Protein AF-A0A382HJQ4-F1 (afdb_monomer)

pLDDT: mean 70.06, std 18.35, range [37.25, 94.0]

Structure (mmCIF, N/CA/C/O backbone):
data_AF-A0A382HJQ4-F1
#
_entry.id   AF-A0A382HJQ4-F1
#
loop_
_atom_site.group_PDB
_atom_site.id
_atom_site.type_symbol
_atom_site.label_atom_id
_atom_site.label_alt_id
_atom_site.label_comp_id
_atom_site.label_asym_id
_atom_site.label_entity_id
_atom_site.label_seq_id
_atom_site.pdbx_PDB_ins_code
_atom_site.Cartn_x
_atom_site.Cartn_y
_atom_site.Cartn_z
_atom_site.occupancy
_atom_site.B_iso_or_equiv
_atom_site.auth_seq_id
_atom_site.auth_comp_id
_atom_site.auth_asym_id
_atom_site.auth_atom_id
_atom_site.pdbx_PDB_model_num
ATOM 1 N N . MET A 1 1 ? 38.467 -8.553 -42.639 1.00 44.31 1 MET A N 1
ATOM 2 C CA . MET A 1 1 ? 39.665 -9.060 -41.936 1.00 44.31 1 MET A CA 1
ATOM 3 C C . MET A 1 1 ? 40.782 -8.042 -42.071 1.00 44.31 1 MET A C 1
ATOM 5 O O . MET A 1 1 ? 41.371 -7.975 -43.139 1.00 44.31 1 MET A O 1
ATOM 9 N N . LYS A 1 2 ? 41.019 -7.217 -41.043 1.00 38.75 2 LYS A N 1
ATOM 10 C CA . LYS A 1 2 ? 42.198 -6.344 -40.942 1.00 38.75 2 LYS A CA 1
ATOM 11 C C . LYS A 1 2 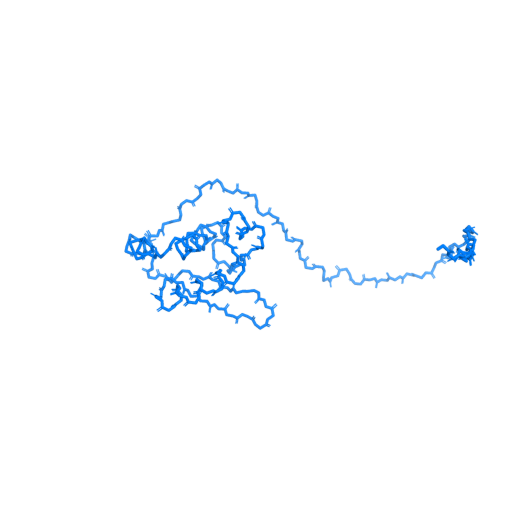? 42.579 -6.166 -39.466 1.00 38.75 2 LYS A C 1
ATOM 13 O O . LYS A 1 2 ? 41.814 -5.606 -38.695 1.00 38.75 2 LYS A O 1
ATOM 18 N N . GLU A 1 3 ? 43.731 -6.753 -39.159 1.00 38.91 3 GLU A N 1
ATOM 19 C CA . GLU A 1 3 ? 44.777 -6.387 -38.196 1.00 38.91 3 GLU A CA 1
ATOM 20 C C . GLU A 1 3 ? 44.444 -6.119 -36.720 1.00 38.91 3 GLU A C 1
ATOM 22 O O . GLU A 1 3 ? 43.924 -5.086 -36.308 1.00 38.91 3 GLU A O 1
ATOM 27 N N . ILE A 1 4 ? 44.909 -7.083 -35.925 1.00 44.44 4 ILE A N 1
ATOM 28 C CA . ILE A 1 4 ? 45.193 -7.044 -34.495 1.00 44.44 4 ILE A CA 1
ATOM 29 C C . ILE A 1 4 ? 46.410 -6.131 -34.277 1.00 44.44 4 ILE A C 1
ATOM 31 O O . ILE A 1 4 ? 47.459 -6.361 -34.880 1.00 44.44 4 ILE A O 1
ATOM 35 N N . LYS A 1 5 ? 46.300 -5.133 -33.391 1.00 40.25 5 LYS A N 1
ATOM 36 C CA . LYS A 1 5 ? 47.461 -4.443 -32.811 1.00 40.25 5 LYS A CA 1
ATOM 37 C C . LYS A 1 5 ? 47.611 -4.831 -31.346 1.00 40.25 5 LYS A C 1
ATOM 39 O O . LYS A 1 5 ? 46.753 -4.560 -30.513 1.00 40.25 5 LYS A O 1
ATOM 44 N N . THR A 1 6 ? 48.716 -5.517 -31.111 1.00 46.56 6 THR A N 1
ATOM 45 C CA . THR A 1 6 ? 49.242 -6.050 -29.861 1.00 46.56 6 THR A CA 1
ATOM 46 C C . THR A 1 6 ? 49.814 -4.947 -28.965 1.00 46.56 6 THR A C 1
ATOM 48 O O . THR A 1 6 ? 50.208 -3.888 -29.449 1.00 46.56 6 THR A O 1
ATOM 51 N N . TYR A 1 7 ? 49.990 -5.323 -27.694 1.00 39.53 7 TYR A N 1
ATOM 52 C CA . TYR A 1 7 ? 50.971 -4.825 -26.724 1.00 39.53 7 TYR A CA 1
ATOM 53 C C . TYR A 1 7 ? 50.598 -3.578 -25.922 1.00 39.53 7 TYR A C 1
ATOM 55 O O . TYR A 1 7 ? 50.614 -2.484 -26.463 1.00 39.53 7 TYR A O 1
ATOM 63 N N . ILE A 1 8 ? 50.391 -3.756 -24.608 1.00 43.03 8 ILE A N 1
ATOM 64 C CA . ILE A 1 8 ? 51.301 -3.223 -23.576 1.00 43.03 8 ILE A CA 1
ATOM 65 C C . ILE A 1 8 ? 51.331 -4.222 -22.406 1.00 43.03 8 ILE A C 1
ATOM 67 O O . ILE A 1 8 ? 50.393 -4.295 -21.612 1.00 43.03 8 ILE A O 1
ATOM 71 N N . ASP A 1 9 ? 52.433 -4.972 -22.324 1.00 42.44 9 ASP A N 1
ATOM 72 C CA . ASP A 1 9 ? 52.959 -5.567 -21.092 1.00 42.44 9 ASP A CA 1
ATOM 73 C C . ASP A 1 9 ? 53.015 -4.513 -19.982 1.00 42.44 9 ASP A C 1
ATOM 75 O O . ASP A 1 9 ? 53.640 -3.462 -20.146 1.00 42.44 9 ASP A O 1
ATOM 79 N N . ARG A 1 10 ? 52.420 -4.799 -18.824 1.00 44.28 10 ARG A N 1
ATOM 80 C CA . ARG A 1 10 ? 52.778 -4.102 -17.585 1.00 44.28 10 ARG A CA 1
ATOM 81 C C . ARG A 1 10 ? 53.418 -5.108 -16.633 1.00 44.28 10 ARG A C 1
ATOM 83 O O . ARG A 1 10 ? 52.778 -6.115 -16.330 1.00 44.28 10 ARG A O 1
ATOM 90 N N . PRO A 1 11 ? 54.647 -4.850 -16.159 1.00 44.31 11 PRO A N 1
ATOM 91 C CA . PRO A 1 11 ? 55.316 -5.735 -15.224 1.00 44.31 11 PRO A CA 1
ATOM 92 C C . PRO A 1 11 ? 54.599 -5.731 -13.868 1.00 44.31 11 PRO A C 1
ATOM 94 O O . PRO A 1 11 ? 54.238 -4.685 -13.326 1.00 44.31 11 PRO A O 1
ATOM 97 N N . VAL A 1 12 ? 54.398 -6.935 -13.342 1.00 48.66 12 VAL A N 1
ATOM 98 C CA . VAL A 1 12 ? 54.005 -7.238 -11.959 1.00 48.66 12 VAL A CA 1
ATOM 99 C C . VAL A 1 12 ? 55.295 -7.408 -11.136 1.00 48.66 12 VAL A C 1
ATOM 101 O O . VAL A 1 12 ? 56.296 -7.832 -11.710 1.00 48.66 12 VAL A O 1
ATOM 104 N N . VAL A 1 13 ? 55.211 -7.184 -9.807 1.00 41.84 13 VAL A N 1
ATOM 105 C CA . VAL A 1 13 ? 56.167 -7.581 -8.727 1.00 41.84 13 VAL A CA 1
ATOM 106 C C . VAL A 1 13 ? 57.228 -6.485 -8.429 1.00 41.84 13 VAL A C 1
ATOM 108 O O . VAL A 1 13 ? 57.845 -5.990 -9.356 1.00 41.84 13 VAL A O 1
ATOM 111 N N . THR A 1 14 ? 57.522 -5.978 -7.214 1.00 43.59 14 THR A N 1
ATOM 112 C CA . THR A 1 14 ? 57.150 -6.236 -5.798 1.00 43.59 14 THR A CA 1
ATOM 113 C C . THR A 1 14 ? 57.645 -5.090 -4.888 1.00 43.59 14 THR A C 1
ATOM 115 O O . THR A 1 14 ? 58.763 -4.629 -5.064 1.00 43.59 14 THR A O 1
ATOM 118 N N . GLY A 1 15 ? 56.850 -4.736 -3.867 1.00 37.62 15 GLY A N 1
ATOM 119 C CA . GLY A 1 15 ? 57.233 -4.571 -2.446 1.00 37.62 15 GLY A CA 1
ATOM 120 C C . GLY A 1 15 ? 58.312 -3.573 -1.979 1.00 37.62 15 GLY A C 1
ATOM 121 O O . GLY A 1 15 ? 59.496 -3.814 -2.151 1.00 37.62 15 GLY A O 1
ATOM 122 N N . HIS A 1 16 ? 57.886 -2.597 -1.164 1.00 37.25 16 HIS A N 1
ATOM 123 C CA . HIS A 1 16 ? 58.382 -2.379 0.210 1.00 37.25 16 HIS A CA 1
ATOM 124 C C . HIS A 1 16 ? 57.304 -1.621 1.019 1.00 37.25 16 HIS A C 1
ATOM 126 O O . HIS A 1 16 ? 56.898 -0.541 0.593 1.00 37.25 16 HIS A O 1
ATOM 132 N N . PRO A 1 17 ? 56.806 -2.138 2.160 1.00 48.53 17 PRO A N 1
ATOM 133 C CA . PRO A 1 17 ? 55.968 -1.359 3.064 1.00 48.53 17 PRO A CA 1
ATOM 134 C C . PRO A 1 17 ? 56.850 -0.582 4.049 1.00 48.53 17 PRO A C 1
ATOM 136 O O . PRO A 1 17 ? 57.581 -1.173 4.842 1.00 48.53 17 PRO A O 1
ATOM 139 N N . THR A 1 18 ? 56.774 0.747 4.009 1.00 53.59 18 THR A N 1
ATOM 140 C CA . THR A 1 18 ? 57.356 1.620 5.036 1.00 53.59 18 THR A CA 1
ATOM 141 C C . THR A 1 18 ? 56.491 1.553 6.303 1.00 53.59 18 THR A C 1
ATOM 143 O O . THR A 1 18 ? 55.282 1.783 6.211 1.00 53.59 18 THR A O 1
ATOM 146 N N . PRO A 1 19 ? 57.052 1.257 7.488 1.00 48.50 19 PRO A N 1
ATOM 147 C CA . PRO A 1 19 ? 56.310 1.296 8.737 1.00 48.50 19 PRO A CA 1
ATOM 148 C C . PRO A 1 19 ? 56.298 2.725 9.289 1.00 48.50 19 PRO A C 1
ATOM 150 O O . PRO A 1 19 ? 57.351 3.316 9.508 1.00 48.50 19 PRO A O 1
ATOM 153 N N . GLY A 1 20 ? 55.105 3.263 9.549 1.00 51.84 20 GLY A N 1
ATOM 154 C CA . GLY A 1 20 ? 54.947 4.475 10.357 1.00 51.84 20 GLY A CA 1
ATOM 155 C C . GLY A 1 20 ? 54.161 5.597 9.690 1.00 51.84 20 GLY A C 1
ATOM 156 O O . GLY A 1 20 ? 54.727 6.598 9.273 1.00 51.84 20 GLY A O 1
ATOM 157 N N . ALA A 1 21 ? 52.838 5.466 9.672 1.00 43.28 21 ALA A N 1
ATOM 158 C CA . ALA A 1 21 ? 51.930 6.608 9.687 1.00 43.28 21 ALA A CA 1
ATOM 159 C C . ALA A 1 21 ? 50.627 6.141 10.340 1.00 43.28 21 ALA A C 1
ATOM 161 O O . ALA A 1 21 ? 49.763 5.551 9.693 1.00 43.28 21 ALA A O 1
ATOM 162 N N . GLY A 1 22 ? 50.532 6.328 11.657 1.00 44.53 22 GLY A N 1
ATOM 163 C CA . GLY A 1 22 ? 49.307 6.091 12.408 1.00 44.53 22 GLY A CA 1
ATOM 164 C C . GLY A 1 22 ? 48.213 7.016 11.889 1.00 44.53 22 GLY A C 1
ATOM 165 O O . GLY A 1 22 ? 48.208 8.207 12.183 1.00 44.53 22 GLY A O 1
ATOM 166 N N . SER A 1 23 ? 47.301 6.469 11.090 1.00 44.06 23 SER A N 1
ATOM 167 C CA . SER A 1 23 ? 46.054 7.134 10.743 1.00 44.06 23 SER A CA 1
ATOM 168 C C . SER A 1 23 ? 45.033 6.740 11.805 1.00 44.06 23 SER A C 1
ATOM 170 O O . SER A 1 23 ? 44.439 5.665 11.748 1.00 44.06 23 SER A O 1
ATOM 172 N N . HIS A 1 24 ? 44.882 7.587 12.823 1.00 44.88 24 HIS A N 1
ATOM 173 C CA . HIS A 1 24 ? 43.713 7.547 13.692 1.00 44.88 24 HIS A CA 1
ATOM 174 C C . HIS A 1 24 ? 42.503 7.948 12.847 1.00 44.88 24 HIS A C 1
ATOM 176 O O . HIS A 1 24 ? 42.221 9.130 12.667 1.00 44.88 24 HIS A O 1
ATOM 182 N N . VAL A 1 25 ? 41.817 6.957 12.280 1.00 50.25 25 VAL A N 1
ATOM 183 C CA . VAL A 1 25 ? 40.479 7.159 11.728 1.00 50.25 25 VAL A CA 1
ATOM 184 C C . VAL A 1 25 ? 39.531 7.232 12.927 1.00 50.25 25 VAL A C 1
ATOM 186 O O . VAL A 1 25 ? 39.529 6.292 13.723 1.00 50.25 25 VAL A O 1
ATOM 189 N N . PRO A 1 26 ? 38.756 8.316 13.110 1.00 46.06 26 PRO A N 1
ATOM 190 C CA . PRO A 1 26 ? 37.717 8.352 14.129 1.00 46.06 26 PRO A CA 1
ATOM 191 C C . PRO A 1 26 ? 36.719 7.236 13.823 1.00 46.06 26 PRO A C 1
ATOM 193 O O . PRO A 1 26 ? 36.100 7.219 12.758 1.00 46.06 26 PRO A O 1
ATOM 196 N N . GLU A 1 27 ? 36.598 6.286 14.742 1.00 48.16 27 GLU A N 1
ATOM 197 C CA . GLU A 1 27 ? 35.786 5.074 14.612 1.00 48.16 27 GLU A CA 1
ATOM 198 C C . GLU A 1 27 ? 34.283 5.341 14.811 1.00 48.16 27 GLU A C 1
ATOM 200 O O . GLU A 1 27 ? 33.531 4.463 15.211 1.00 48.16 27 GLU A O 1
ATOM 205 N N 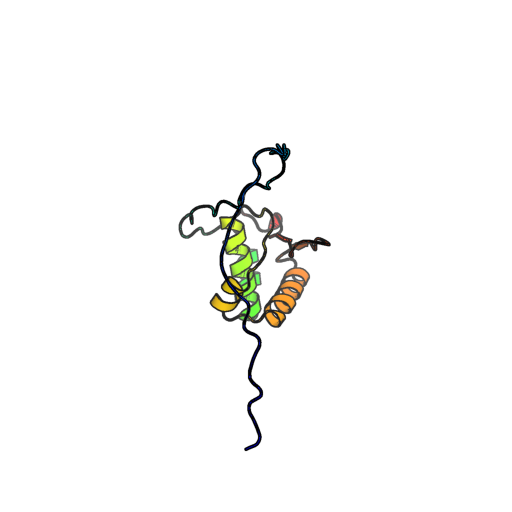. ASP A 1 28 ? 33.813 6.550 14.513 1.00 53.41 28 ASP A N 1
ATOM 206 C CA . ASP A 1 28 ? 32.457 6.981 14.826 1.00 53.41 28 ASP A CA 1
ATOM 207 C C . ASP A 1 28 ? 31.819 7.615 13.596 1.00 53.41 28 ASP A C 1
ATOM 209 O O . ASP A 1 28 ? 31.960 8.812 13.363 1.00 53.41 28 ASP A O 1
ATOM 213 N N . CYS A 1 29 ? 31.149 6.784 12.790 1.00 49.50 29 CYS A N 1
ATOM 214 C CA . CYS A 1 29 ? 29.921 7.091 12.026 1.00 49.50 29 CYS A CA 1
ATOM 215 C C . CYS A 1 29 ? 29.653 6.040 10.927 1.00 49.50 29 CYS A C 1
ATOM 217 O O . CYS A 1 29 ? 29.235 6.379 9.818 1.00 49.50 29 CYS A O 1
ATOM 219 N N . LEU A 1 30 ? 29.857 4.745 11.194 1.00 57.00 30 LEU A N 1
ATOM 220 C CA . LEU A 1 30 ? 29.245 3.732 10.332 1.00 57.00 30 LEU A CA 1
ATOM 221 C C . LEU A 1 30 ? 27.756 3.632 10.703 1.00 57.00 30 LEU A C 1
ATOM 223 O O . LEU A 1 30 ? 27.446 3.298 11.850 1.00 57.00 30 LEU A O 1
ATOM 227 N N . PRO A 1 31 ? 26.814 3.928 9.782 1.00 58.62 31 PRO A N 1
ATOM 228 C CA . PRO A 1 31 ? 25.404 3.689 10.049 1.00 58.62 31 PRO A CA 1
ATOM 229 C C . PRO A 1 31 ? 25.233 2.205 10.396 1.00 58.62 31 PRO A C 1
ATOM 231 O O . PRO A 1 31 ? 25.866 1.359 9.752 1.00 58.62 31 PRO A O 1
ATOM 234 N N . PRO A 1 32 ? 24.416 1.862 11.408 1.00 59.47 32 PRO A N 1
ATOM 235 C CA . PRO A 1 32 ? 24.278 0.480 11.830 1.00 59.47 32 PRO A CA 1
ATOM 236 C C . PRO A 1 32 ? 23.895 -0.368 10.613 1.00 59.47 32 PRO A C 1
ATOM 238 O O . PRO A 1 32 ? 22.994 0.028 9.862 1.00 59.47 32 PRO A O 1
ATOM 241 N N . PRO A 1 33 ? 24.559 -1.517 10.386 1.00 53.88 33 PRO A N 1
ATOM 242 C CA . PRO A 1 33 ? 24.214 -2.379 9.271 1.00 53.88 33 PRO A CA 1
ATOM 243 C C . PRO A 1 33 ? 22.726 -2.694 9.374 1.00 53.88 33 PRO A C 1
ATOM 245 O O . PRO A 1 33 ? 22.245 -3.060 10.452 1.00 53.88 33 PRO A O 1
ATOM 248 N N . PHE A 1 34 ? 21.990 -2.518 8.272 1.00 49.38 34 PHE A N 1
ATOM 249 C CA . PHE A 1 34 ? 20.585 -2.899 8.185 1.00 49.38 34 PHE A CA 1
ATOM 250 C C . PHE A 1 34 ? 20.481 -4.387 8.515 1.00 49.38 34 PHE A C 1
ATOM 252 O O . PHE A 1 34 ? 20.649 -5.234 7.643 1.00 49.38 34 PHE A O 1
ATOM 259 N N . ARG A 1 35 ? 20.244 -4.724 9.787 1.00 51.91 35 ARG A N 1
ATOM 260 C CA . ARG A 1 35 ? 20.058 -6.111 10.200 1.00 51.91 35 ARG A CA 1
ATOM 261 C C . ARG A 1 35 ? 18.744 -6.569 9.573 1.00 51.91 35 ARG A C 1
ATOM 263 O O . ARG A 1 35 ? 17.698 -6.014 9.932 1.00 51.91 35 ARG A O 1
ATOM 270 N N . PRO A 1 36 ? 18.751 -7.541 8.645 1.00 52.22 36 PRO A N 1
ATOM 271 C CA . PRO A 1 36 ? 17.510 -8.083 8.127 1.00 52.22 36 PRO A CA 1
ATOM 272 C C . PRO A 1 36 ? 16.764 -8.714 9.304 1.00 52.22 36 PRO A C 1
ATOM 274 O O . PRO A 1 36 ? 17.213 -9.692 9.902 1.00 52.22 36 PRO A O 1
ATOM 277 N N . ARG A 1 37 ? 15.637 -8.111 9.699 1.00 57.12 37 ARG A N 1
ATOM 278 C CA . ARG A 1 37 ? 14.760 -8.700 10.714 1.00 57.12 37 ARG A CA 1
ATOM 279 C C . ARG A 1 37 ? 14.269 -10.044 10.179 1.00 57.12 37 ARG A C 1
ATOM 281 O O . ARG A 1 37 ? 13.746 -10.098 9.066 1.00 57.12 37 ARG A O 1
ATOM 288 N N . LYS A 1 38 ? 14.456 -11.102 10.977 1.00 51.47 38 LYS A N 1
ATOM 289 C CA . LYS A 1 38 ? 13.988 -12.468 10.695 1.00 51.47 38 LYS A CA 1
ATOM 290 C C . LYS A 1 38 ? 12.514 -12.425 10.248 1.00 51.47 38 LYS A C 1
ATOM 292 O O . LYS A 1 38 ? 11.737 -11.765 10.946 1.00 51.47 38 LYS A O 1
ATOM 297 N N . PRO A 1 39 ? 12.127 -13.109 9.151 1.00 51.00 39 PRO A N 1
ATOM 298 C CA . PRO A 1 39 ? 10.732 -13.244 8.753 1.00 51.00 39 PRO A CA 1
ATOM 299 C C . PRO A 1 39 ? 9.913 -13.830 9.890 1.00 51.00 39 PRO A C 1
ATOM 301 O O . PRO A 1 39 ? 10.018 -15.009 10.208 1.00 51.00 39 PRO A O 1
ATOM 304 N N . ARG A 1 40 ? 9.129 -12.967 10.543 1.00 53.06 40 ARG A N 1
ATOM 305 C CA . ARG A 1 40 ? 7.988 -13.406 11.341 1.00 53.06 40 ARG A CA 1
ATOM 306 C C . ARG A 1 40 ? 6.983 -14.001 10.351 1.00 53.06 40 ARG A C 1
ATOM 308 O O . ARG A 1 40 ? 6.793 -13.425 9.281 1.00 53.06 40 ARG A O 1
ATOM 315 N N . ALA A 1 41 ? 6.455 -15.175 10.692 1.00 51.44 41 ALA A N 1
ATOM 316 C CA . ALA A 1 41 ? 5.512 -15.962 9.900 1.00 51.44 41 ALA A CA 1
ATOM 317 C C . ALA A 1 41 ? 4.315 -15.141 9.382 1.00 51.44 41 ALA A C 1
ATOM 319 O O . ALA A 1 41 ? 4.099 -14.019 9.841 1.00 51.44 41 ALA A O 1
ATOM 320 N N . ASP A 1 42 ? 3.567 -15.726 8.440 1.00 49.69 42 ASP A N 1
ATOM 321 C CA . ASP A 1 42 ? 2.394 -15.179 7.742 1.00 49.69 42 ASP A CA 1
ATOM 322 C C . ASP A 1 42 ? 1.509 -14.304 8.641 1.00 49.69 42 ASP A C 1
ATOM 324 O O . ASP A 1 42 ? 0.622 -14.769 9.352 1.00 49.69 42 ASP A O 1
ATOM 328 N N . PHE A 1 43 ? 1.792 -13.002 8.636 1.00 56.41 43 PHE A N 1
ATOM 329 C CA . PHE A 1 43 ? 1.106 -12.039 9.479 1.00 56.41 43 PHE A CA 1
ATOM 330 C C . PHE A 1 43 ? -0.035 -11.411 8.689 1.00 56.41 43 PHE A C 1
ATOM 332 O O . PHE A 1 43 ? 0.190 -10.678 7.721 1.00 56.41 43 PHE A O 1
ATOM 339 N N . VAL A 1 44 ? -1.259 -11.683 9.129 1.00 59.47 44 VAL A N 1
ATOM 340 C CA . VAL A 1 44 ? -2.450 -10.949 8.710 1.00 59.47 44 VAL A CA 1
ATOM 341 C C . VAL A 1 44 ? -2.641 -9.815 9.706 1.00 59.47 44 VAL A C 1
ATOM 343 O O . VAL A 1 44 ? -2.913 -10.031 10.883 1.00 59.47 44 VAL A O 1
ATOM 346 N N . MET A 1 45 ? -2.437 -8.590 9.240 1.00 67.62 45 MET A N 1
ATOM 347 C CA . MET A 1 45 ? -2.604 -7.397 10.058 1.00 67.62 45 MET A CA 1
ATOM 348 C C . MET A 1 45 ? -4.093 -7.060 10.190 1.00 67.62 45 MET A C 1
ATOM 350 O O . MET A 1 45 ? -4.802 -7.080 9.185 1.00 67.62 45 MET A O 1
ATOM 354 N N . GLY A 1 46 ? -4.555 -6.719 11.397 1.00 70.69 46 GLY A N 1
ATOM 355 C CA . GLY A 1 46 ? -5.940 -6.307 11.641 1.00 70.69 46 GLY A CA 1
ATOM 356 C C . GLY A 1 46 ? -6.294 -5.055 10.839 1.00 70.69 46 GLY A C 1
ATOM 357 O O . GLY A 1 46 ? -5.868 -3.953 11.178 1.00 70.69 46 GLY A O 1
ATOM 358 N N . ILE A 1 47 ? -7.051 -5.233 9.759 1.00 80.44 47 ILE A N 1
ATOM 359 C CA . ILE A 1 47 ? -7.571 -4.151 8.928 1.00 80.44 47 ILE A CA 1
ATOM 360 C C . ILE A 1 47 ? -9.091 -4.218 8.915 1.00 80.44 47 ILE A C 1
ATOM 362 O O . ILE A 1 47 ? -9.680 -5.295 8.968 1.00 80.44 47 ILE A O 1
ATOM 366 N N . SER A 1 48 ? -9.725 -3.054 8.894 1.00 82.06 48 SER A N 1
ATOM 367 C CA . SER A 1 48 ? -11.177 -2.945 8.895 1.00 82.06 48 SER A CA 1
ATOM 368 C C . SER A 1 48 ? -11.770 -3.568 7.627 1.00 82.06 48 SER A C 1
ATOM 370 O O . SER A 1 48 ? -11.243 -3.397 6.523 1.00 82.06 48 SER A O 1
ATOM 372 N N . MET A 1 49 ? -12.898 -4.260 7.782 1.00 85.00 49 MET A N 1
ATOM 373 C CA . MET A 1 49 ? -13.635 -4.850 6.660 1.00 85.00 49 MET A CA 1
ATOM 374 C C . MET A 1 49 ? -13.986 -3.844 5.553 1.00 85.00 49 MET A C 1
ATOM 376 O O . MET A 1 49 ? -13.758 -4.171 4.389 1.00 85.00 49 MET A O 1
ATOM 380 N N . PRO A 1 50 ? -14.418 -2.601 5.850 1.00 88.56 50 PRO A N 1
ATOM 381 C CA . PRO A 1 50 ? -14.759 -1.653 4.792 1.00 88.56 50 PRO A CA 1
ATOM 382 C C . PRO A 1 50 ? -13.557 -1.241 3.926 1.00 88.56 50 PRO A C 1
ATOM 384 O O . PRO A 1 50 ? -13.719 -0.952 2.741 1.00 88.56 50 PRO A O 1
ATOM 387 N N . TRP A 1 51 ? -12.330 -1.252 4.466 1.00 88.94 51 TRP A N 1
ATOM 388 C CA . TRP A 1 51 ? -11.133 -1.049 3.640 1.00 88.94 51 TRP A CA 1
ATOM 389 C C . TRP A 1 51 ? -10.949 -2.199 2.647 1.00 88.94 51 TRP A C 1
ATOM 391 O O . TRP A 1 51 ? -10.672 -1.966 1.470 1.00 88.94 51 TRP A O 1
ATOM 401 N N . LEU A 1 52 ? -11.126 -3.441 3.112 1.00 88.06 52 LEU A N 1
ATOM 402 C CA . LEU A 1 52 ? -10.980 -4.633 2.281 1.00 88.06 52 LEU A CA 1
ATOM 403 C C . LEU A 1 52 ? -12.041 -4.676 1.176 1.00 88.06 52 LEU A C 1
ATOM 405 O O . LEU A 1 52 ? -11.707 -4.977 0.032 1.00 88.06 52 LEU A O 1
ATOM 409 N N . GLU A 1 53 ? -13.283 -4.306 1.491 1.00 91.4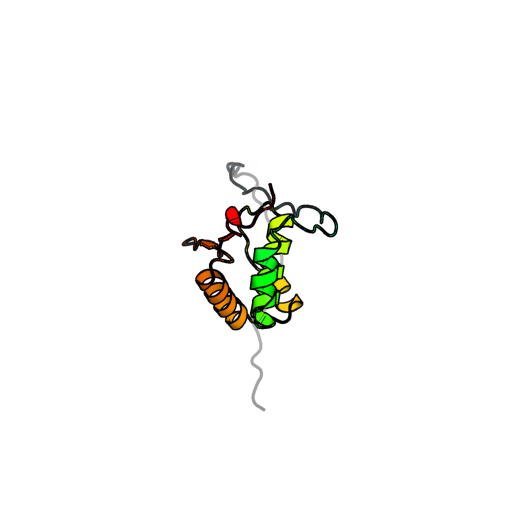4 53 GLU A N 1
ATOM 410 C CA . GLU A 1 53 ? -14.369 -4.165 0.516 1.00 91.44 53 GLU A CA 1
ATOM 411 C C . GLU A 1 53 ? -14.007 -3.154 -0.576 1.00 91.44 53 GLU A C 1
ATOM 413 O O . GLU A 1 53 ? -14.090 -3.465 -1.764 1.00 91.44 53 GLU A O 1
ATOM 418 N N . GLN A 1 54 ? -13.511 -1.969 -0.201 1.00 92.12 54 GLN A N 1
ATOM 419 C CA . GLN A 1 54 ? -13.084 -0.972 -1.185 1.00 92.12 54 GLN A CA 1
ATOM 420 C C . GLN A 1 54 ? -11.924 -1.468 -2.048 1.00 92.12 54 GLN A C 1
ATOM 422 O O . GLN A 1 54 ? -11.909 -1.232 -3.259 1.00 92.12 54 GLN A O 1
ATOM 427 N N . VAL A 1 55 ? -10.964 -2.175 -1.454 1.00 91.88 55 VAL A N 1
ATOM 428 C CA . VAL A 1 55 ? -9.825 -2.748 -2.176 1.00 91.88 55 VAL A CA 1
ATOM 429 C C . VAL A 1 55 ? -10.263 -3.862 -3.129 1.00 91.88 55 VAL A C 1
ATOM 431 O O . VAL A 1 55 ? -9.750 -3.931 -4.245 1.00 91.88 55 VAL A O 1
ATOM 434 N N . ALA A 1 56 ? -11.249 -4.678 -2.757 1.00 91.12 56 ALA A N 1
ATOM 435 C CA . ALA A 1 56 ? -11.781 -5.750 -3.598 1.00 91.12 56 ALA A CA 1
ATOM 436 C C . ALA A 1 56 ? -12.468 -5.238 -4.880 1.00 91.12 56 ALA A C 1
ATOM 438 O O . ALA A 1 56 ? -12.491 -5.945 -5.882 1.00 91.12 56 ALA A O 1
ATOM 439 N N . THR A 1 57 ? -12.966 -3.994 -4.890 1.00 94.00 57 THR A N 1
ATOM 440 C CA . THR A 1 57 ? -13.546 -3.363 -6.098 1.00 94.00 57 THR A CA 1
ATOM 441 C C . THR A 1 57 ? -12.509 -2.840 -7.098 1.00 94.00 57 THR A C 1
ATOM 443 O O . THR A 1 57 ? -12.859 -2.309 -8.156 1.00 94.00 57 THR A O 1
ATOM 446 N N . LEU A 1 58 ? -11.218 -2.907 -6.764 1.00 92.88 58 LEU A N 1
ATOM 447 C CA . LEU A 1 58 ? -10.157 -2.357 -7.599 1.00 92.88 58 LEU A CA 1
ATOM 448 C C . LEU A 1 58 ? -9.823 -3.267 -8.780 1.00 92.88 58 LEU A C 1
ATOM 450 O O . LEU A 1 58 ? -10.080 -4.467 -8.780 1.00 92.88 58 LEU A O 1
ATOM 454 N N . ASN A 1 59 ? -9.162 -2.691 -9.789 1.00 93.44 59 ASN A N 1
ATOM 455 C CA . ASN A 1 59 ? -8.568 -3.517 -10.833 1.00 93.44 59 ASN A CA 1
ATOM 456 C C . ASN A 1 59 ? -7.497 -4.459 -10.230 1.00 93.44 59 ASN A C 1
ATOM 458 O O . ASN A 1 59 ? -6.912 -4.149 -9.184 1.00 93.44 59 ASN A O 1
ATOM 462 N N . PRO A 1 60 ? -7.174 -5.581 -10.900 1.00 93.06 60 PRO A N 1
ATOM 463 C CA . PRO A 1 60 ? -6.291 -6.599 -10.330 1.00 93.06 60 PRO A CA 1
ATOM 464 C C . PRO A 1 60 ? -4.892 -6.093 -9.956 1.00 93.06 60 PRO A C 1
ATOM 466 O O . PRO A 1 60 ? -4.262 -6.621 -9.043 1.00 93.06 60 PRO A O 1
ATOM 469 N N . ILE A 1 61 ? -4.377 -5.079 -10.658 1.00 91.50 61 ILE A N 1
ATOM 470 C CA . ILE A 1 61 ? -3.047 -4.522 -10.384 1.00 91.50 61 ILE A CA 1
ATOM 471 C C . ILE A 1 61 ? -3.093 -3.665 -9.118 1.00 91.50 61 ILE A C 1
ATOM 473 O O . ILE A 1 61 ? -2.274 -3.854 -8.223 1.00 91.50 61 ILE A O 1
ATOM 477 N N . ASP A 1 62 ? -4.065 -2.761 -9.025 1.00 92.06 62 ASP A N 1
ATOM 478 C CA . ASP A 1 62 ? -4.260 -1.877 -7.879 1.00 92.06 62 ASP A CA 1
ATOM 479 C C . ASP A 1 62 ? -4.544 -2.697 -6.610 1.00 92.06 62 ASP A C 1
ATOM 481 O O . ASP A 1 62 ? -3.968 -2.406 -5.562 1.00 92.06 62 ASP A O 1
ATOM 485 N N . PHE A 1 63 ? -5.328 -3.778 -6.725 1.00 92.00 63 PHE A N 1
ATOM 486 C CA . PHE A 1 63 ? -5.545 -4.753 -5.652 1.00 92.00 63 PHE A CA 1
ATOM 487 C C . PHE A 1 63 ? -4.227 -5.374 -5.166 1.00 92.00 63 PHE A C 1
ATOM 489 O O . PHE A 1 63 ? -3.911 -5.316 -3.978 1.00 92.00 63 PHE A O 1
ATOM 496 N N . LYS A 1 64 ? -3.400 -5.910 -6.079 1.00 91.19 64 LYS A N 1
ATOM 497 C CA . LYS A 1 64 ? -2.091 -6.490 -5.720 1.00 91.19 64 LYS A CA 1
ATOM 498 C C . LYS A 1 64 ? -1.176 -5.473 -5.034 1.00 91.19 64 LYS A C 1
ATOM 500 O O . LYS A 1 64 ? -0.465 -5.826 -4.093 1.00 91.19 64 LYS A O 1
ATOM 505 N N . VAL A 1 65 ? -1.182 -4.216 -5.489 1.00 90.00 65 VAL A N 1
ATOM 506 C CA . VAL A 1 65 ? -0.410 -3.138 -4.852 1.00 90.00 65 VAL A CA 1
ATOM 507 C C . VAL A 1 65 ? -0.939 -2.850 -3.447 1.00 90.00 65 VAL A C 1
ATOM 509 O O . VAL A 1 65 ? -0.137 -2.787 -2.517 1.00 90.00 65 VAL A O 1
ATOM 512 N N . ALA A 1 66 ? -2.257 -2.735 -3.268 1.00 89.75 66 ALA A N 1
ATOM 513 C CA . ALA A 1 66 ? -2.876 -2.494 -1.965 1.00 89.75 66 ALA A CA 1
ATOM 514 C C . ALA A 1 66 ? -2.548 -3.607 -0.958 1.00 89.75 66 ALA A C 1
ATOM 516 O O . ALA A 1 66 ? -2.098 -3.321 0.151 1.00 89.75 66 ALA A O 1
ATOM 517 N N . VAL A 1 67 ? -2.671 -4.874 -1.370 1.00 87.62 67 VAL A N 1
ATOM 518 C CA . VAL A 1 67 ? -2.309 -6.039 -0.545 1.00 87.62 67 VAL A CA 1
ATOM 519 C C . VAL A 1 67 ? -0.825 -6.023 -0.182 1.00 87.62 67 VAL A C 1
ATOM 521 O O . VAL A 1 67 ? -0.466 -6.305 0.958 1.00 87.62 67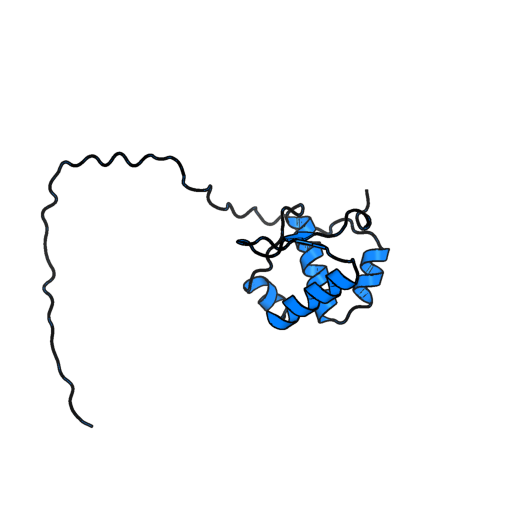 VAL A O 1
ATOM 524 N N . CYS A 1 68 ? 0.054 -5.648 -1.117 1.00 85.69 68 CYS A N 1
ATOM 525 C CA . CYS A 1 68 ? 1.486 -5.542 -0.841 1.00 85.69 68 CYS A CA 1
ATOM 526 C C . CYS A 1 68 ? 1.794 -4.480 0.225 1.00 85.69 68 CYS A C 1
ATOM 528 O O . CYS A 1 68 ? 2.619 -4.728 1.108 1.00 85.69 68 CYS A O 1
ATOM 530 N N . VAL A 1 69 ? 1.131 -3.321 0.152 1.00 84.38 69 VAL A N 1
ATOM 531 C CA . VAL A 1 69 ? 1.262 -2.247 1.148 1.00 84.38 69 VAL A CA 1
ATOM 532 C C . VAL A 1 69 ? 0.741 -2.707 2.509 1.00 84.38 69 VAL A C 1
ATOM 534 O O . VAL A 1 69 ? 1.429 -2.520 3.510 1.00 84.38 69 VAL A O 1
ATOM 537 N N . TRP A 1 70 ? -0.425 -3.356 2.546 1.00 84.56 70 TRP A N 1
ATOM 538 C CA . TRP A 1 70 ? -1.028 -3.892 3.769 1.00 84.56 70 TRP A CA 1
ATOM 539 C C . TRP A 1 70 ? -0.149 -4.943 4.454 1.00 84.56 70 TRP A C 1
ATOM 541 O O . TRP A 1 70 ? 0.212 -4.780 5.621 1.00 84.56 70 TRP A O 1
ATOM 551 N N . TRP A 1 71 ? 0.270 -5.974 3.717 1.00 80.50 71 TRP A N 1
ATOM 552 C CA . TRP A 1 71 ? 1.122 -7.044 4.237 1.00 80.50 71 TRP A CA 1
ATOM 553 C C . TRP A 1 71 ? 2.443 -6.505 4.799 1.00 80.50 71 TRP A C 1
ATOM 555 O O . TRP A 1 71 ? 2.856 -6.856 5.906 1.00 80.50 71 TRP A O 1
ATOM 565 N N . GLN A 1 72 ? 3.099 -5.592 4.075 1.00 74.88 72 GLN A N 1
ATOM 566 C CA . GLN A 1 72 ? 4.350 -5.014 4.560 1.00 74.88 72 GLN A CA 1
ATOM 567 C C . GLN A 1 72 ? 4.134 -4.105 5.774 1.00 74.88 72 GLN A C 1
ATOM 569 O O . GLN A 1 72 ? 4.968 -4.068 6.683 1.00 74.88 72 GLN A O 1
ATOM 574 N N . GLY A 1 73 ? 3.020 -3.384 5.783 1.00 72.56 73 GLY A N 1
ATOM 575 C CA . GLY A 1 73 ? 2.560 -2.610 6.916 1.00 72.56 73 GLY A CA 1
ATOM 576 C C . GLY A 1 73 ? 2.593 -3.376 8.227 1.00 72.56 73 GLY A C 1
ATOM 577 O O . GLY A 1 73 ? 3.170 -2.907 9.213 1.00 72.56 73 GLY A O 1
ATOM 578 N N . GLY A 1 74 ? 2.063 -4.600 8.182 1.00 70.12 74 GLY A N 1
ATOM 579 C CA . GLY A 1 74 ? 2.015 -5.508 9.325 1.00 70.12 74 GLY A CA 1
ATOM 580 C C . GLY A 1 74 ? 3.375 -6.057 9.696 1.00 70.12 74 GLY A C 1
ATOM 581 O O . GLY A 1 74 ? 3.721 -6.134 10.872 1.00 70.12 74 GLY A O 1
ATOM 582 N N . TYR A 1 75 ? 4.194 -6.350 8.689 1.00 67.88 75 TYR A N 1
ATOM 583 C CA . TYR A 1 75 ? 5.537 -6.872 8.898 1.00 67.88 75 TYR A CA 1
ATOM 584 C C . TYR A 1 75 ? 6.489 -5.855 9.562 1.00 67.88 75 TYR A C 1
ATOM 586 O O . TYR A 1 75 ? 7.306 -6.222 10.408 1.00 67.88 75 TYR A O 1
ATOM 594 N N . ASN A 1 76 ? 6.392 -4.569 9.201 1.00 63.75 76 ASN A N 1
ATOM 595 C CA . ASN A 1 76 ? 7.346 -3.532 9.621 1.00 63.75 76 ASN A CA 1
ATOM 596 C C . ASN A 1 76 ? 6.827 -2.540 10.674 1.00 63.75 76 ASN A C 1
ATOM 598 O O . ASN A 1 76 ? 7.580 -1.631 11.024 1.00 63.75 76 ASN A O 1
ATOM 602 N N . LYS A 1 77 ? 5.587 -2.672 11.172 1.00 62.56 77 LYS A N 1
ATOM 603 C CA . LYS A 1 77 ? 4.935 -1.631 11.998 1.00 62.56 77 LYS A CA 1
ATOM 604 C C . LYS A 1 77 ? 5.024 -0.237 11.339 1.00 62.56 77 LYS A C 1
ATOM 606 O O . LYS A 1 77 ? 5.376 0.738 11.991 1.00 62.56 77 LYS A O 1
ATOM 611 N N . PHE A 1 78 ? 4.793 -0.184 10.022 1.00 63.34 78 PHE A N 1
ATOM 612 C CA . PHE A 1 78 ? 4.724 1.033 9.192 1.00 63.34 78 PHE A CA 1
ATOM 613 C C . PHE A 1 78 ? 5.755 2.153 9.487 1.00 63.34 78 PHE A C 1
ATOM 615 O O . PHE A 1 78 ? 5.415 3.329 9.506 1.00 63.34 78 PHE A O 1
ATOM 622 N N . SER A 1 79 ? 7.054 1.849 9.593 1.00 58.31 79 SER A N 1
ATOM 623 C CA . SER A 1 79 ? 8.108 2.890 9.653 1.00 58.31 79 SER A CA 1
ATOM 624 C C . SER A 1 79 ? 8.452 3.512 8.282 1.00 58.31 79 SER A C 1
ATOM 626 O O . SER A 1 79 ? 9.581 3.944 8.046 1.00 58.31 79 SER A O 1
ATOM 628 N N . GLY A 1 80 ? 7.501 3.497 7.346 1.00 63.41 80 GLY A N 1
ATOM 629 C CA . GLY A 1 80 ? 7.707 3.803 5.934 1.00 63.41 80 GLY A CA 1
ATOM 630 C C . GLY A 1 80 ? 8.138 2.602 5.092 1.00 63.41 80 GLY A C 1
ATOM 631 O O . GLY A 1 80 ? 8.923 1.752 5.515 1.00 63.41 80 GLY A O 1
ATOM 632 N N . PHE A 1 81 ? 7.573 2.507 3.885 1.00 71.50 81 PHE A N 1
ATOM 633 C CA . PHE A 1 81 ? 7.709 1.331 3.028 1.00 71.50 81 PHE A CA 1
ATOM 634 C C . PHE A 1 81 ? 8.195 1.646 1.618 1.00 71.50 81 PHE A C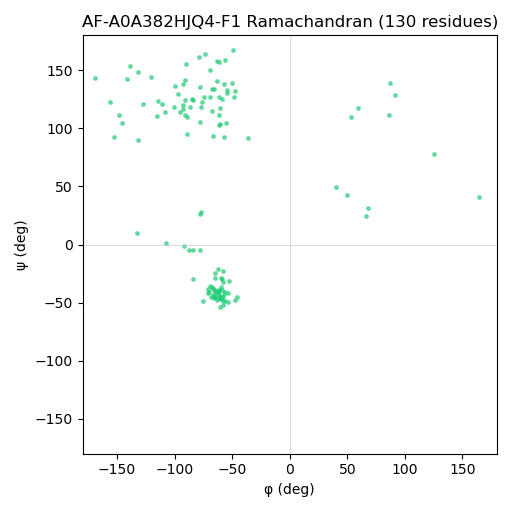 1
ATOM 636 O O . PHE A 1 81 ? 7.494 2.249 0.818 1.00 71.50 81 PHE A O 1
ATOM 643 N N . ILE A 1 82 ? 9.331 1.046 1.272 1.00 72.50 82 ILE A N 1
ATOM 644 C CA . ILE A 1 82 ? 9.866 1.022 -0.084 1.00 72.50 82 ILE A CA 1
ATOM 645 C C . ILE A 1 82 ? 9.552 -0.326 -0.734 1.00 72.50 82 ILE A C 1
ATOM 647 O O . ILE A 1 82 ? 10.052 -1.371 -0.299 1.00 72.50 82 ILE A O 1
ATOM 651 N N . CYS A 1 83 ? 8.781 -0.315 -1.820 1.00 74.94 83 CYS A N 1
ATOM 652 C CA . CYS A 1 83 ? 8.608 -1.512 -2.633 1.00 74.94 83 CYS A CA 1
ATOM 653 C C . CYS A 1 83 ? 9.835 -1.716 -3.531 1.00 74.94 83 CYS A C 1
ATOM 655 O O . CYS A 1 83 ? 10.033 -0.997 -4.514 1.00 74.94 83 CYS A O 1
ATOM 657 N N . SER A 1 84 ? 10.674 -2.691 -3.169 1.00 78.19 84 SER A N 1
ATOM 658 C CA . SER A 1 84 ? 11.855 -3.065 -3.946 1.00 78.19 84 SER A CA 1
ATOM 659 C C . SER A 1 84 ? 11.470 -3.601 -5.327 1.00 78.19 84 SER A C 1
ATOM 661 O O . SER A 1 84 ? 10.363 -4.091 -5.560 1.00 78.19 84 SER A O 1
ATOM 663 N N . GLU A 1 85 ? 12.406 -3.540 -6.272 1.00 82.06 85 GLU A N 1
ATOM 664 C CA . GLU A 1 85 ? 12.240 -4.161 -7.588 1.00 82.06 85 GLU A CA 1
ATOM 665 C C . GLU A 1 85 ? 11.960 -5.663 -7.506 1.00 82.06 85 GLU A C 1
ATOM 667 O O . GLU A 1 85 ? 11.020 -6.136 -8.140 1.00 82.06 85 GLU A O 1
ATOM 672 N N . SER A 1 86 ? 12.668 -6.384 -6.636 1.00 83.81 86 SER A N 1
ATOM 673 C CA . SER A 1 86 ? 12.446 -7.814 -6.401 1.00 83.81 86 SER A CA 1
ATOM 674 C C . SER A 1 86 ? 11.005 -8.144 -5.989 1.00 83.81 86 SER A C 1
ATOM 676 O O . SER A 1 86 ? 10.422 -9.102 -6.493 1.00 83.81 86 SER A O 1
ATOM 678 N N . ARG A 1 87 ? 10.379 -7.328 -5.128 1.00 81.31 87 ARG A N 1
ATOM 679 C CA . ARG A 1 87 ? 8.975 -7.523 -4.719 1.00 81.31 87 ARG A CA 1
ATOM 680 C C . ARG A 1 87 ? 7.997 -7.213 -5.843 1.00 81.31 87 ARG A C 1
ATOM 682 O O . ARG A 1 87 ? 7.040 -7.958 -6.031 1.00 81.31 87 ARG A O 1
ATOM 689 N N . ARG A 1 88 ? 8.240 -6.140 -6.598 1.00 86.00 88 ARG A N 1
ATOM 690 C CA . ARG A 1 88 ? 7.416 -5.784 -7.763 1.00 86.00 88 ARG A CA 1
ATOM 691 C C . ARG A 1 88 ? 7.449 -6.883 -8.822 1.00 86.00 88 ARG A C 1
ATOM 693 O O . ARG A 1 88 ? 6.392 -7.278 -9.306 1.00 86.00 88 ARG A O 1
ATOM 700 N N . SER A 1 89 ? 8.637 -7.424 -9.093 1.00 87.25 89 SER A N 1
ATOM 701 C CA . SER A 1 89 ? 8.830 -8.558 -10.000 1.00 87.25 89 SER A CA 1
ATOM 702 C C . SER A 1 89 ? 8.066 -9.798 -9.522 1.00 87.25 89 SER A C 1
ATOM 704 O O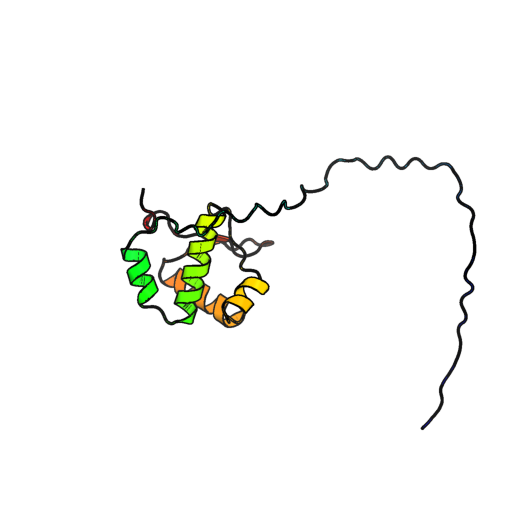 . SER A 1 89 ? 7.286 -10.363 -10.283 1.00 87.25 89 SER A O 1
ATOM 706 N N . ARG A 1 90 ? 8.151 -10.138 -8.225 1.00 87.31 90 ARG A N 1
ATOM 707 C CA . ARG A 1 90 ? 7.395 -11.259 -7.630 1.00 87.31 90 ARG A CA 1
ATOM 708 C C . ARG A 1 90 ? 5.875 -11.127 -7.786 1.00 87.31 90 ARG A C 1
ATOM 710 O O . ARG A 1 90 ? 5.183 -12.130 -7.894 1.00 87.31 90 ARG A O 1
ATOM 717 N N . LEU A 1 91 ? 5.348 -9.904 -7.786 1.00 83.56 91 LEU A N 1
ATOM 718 C CA . LEU A 1 91 ? 3.915 -9.636 -7.969 1.00 83.56 91 LEU A CA 1
ATOM 719 C C . LEU A 1 91 ? 3.503 -9.502 -9.449 1.00 83.56 91 LEU A C 1
ATOM 721 O O . LEU A 1 91 ? 2.311 -9.356 -9.742 1.00 83.56 91 LEU A O 1
ATOM 725 N N . GLY A 1 92 ? 4.469 -9.538 -10.374 1.00 89.38 92 GLY A N 1
ATOM 726 C CA . GLY A 1 92 ? 4.255 -9.315 -11.804 1.00 89.38 92 GLY A CA 1
ATOM 727 C C . GLY A 1 92 ? 3.865 -7.872 -12.136 1.00 89.38 92 GLY A C 1
ATOM 728 O O . GLY A 1 92 ? 3.077 -7.642 -13.050 1.00 89.38 92 GLY A O 1
ATOM 729 N N . ILE A 1 93 ? 4.350 -6.891 -11.367 1.00 89.31 93 ILE A N 1
ATOM 730 C CA . ILE A 1 93 ? 3.969 -5.479 -11.507 1.00 89.31 93 ILE A CA 1
ATOM 731 C C . ILE A 1 93 ? 5.156 -4.674 -12.034 1.00 89.31 93 ILE A C 1
ATOM 733 O O . ILE A 1 93 ? 6.194 -4.570 -11.385 1.00 89.31 93 ILE A O 1
ATOM 737 N N . ASN A 1 94 ? 4.990 -4.025 -13.185 1.00 89.94 94 ASN A N 1
ATOM 738 C CA . ASN A 1 94 ? 5.989 -3.090 -13.706 1.00 89.94 94 ASN A CA 1
ATOM 739 C C . ASN A 1 94 ? 6.050 -1.809 -12.841 1.00 89.94 94 ASN A C 1
ATOM 741 O O . ASN A 1 94 ? 5.039 -1.355 -12.301 1.00 89.94 94 ASN A O 1
ATOM 745 N N . ARG A 1 95 ? 7.225 -1.171 -12.760 1.00 86.94 95 ARG A N 1
ATOM 746 C CA . ARG A 1 95 ? 7.474 0.121 -12.097 1.00 86.94 95 ARG A CA 1
ATOM 747 C C . ARG A 1 95 ? 6.428 1.187 -12.434 1.00 86.94 95 ARG A C 1
ATOM 749 O O . ARG A 1 95 ? 5.967 1.880 -11.529 1.00 86.94 95 ARG A O 1
ATOM 756 N N . TRP A 1 96 ? 6.061 1.325 -13.707 1.00 89.44 96 TRP A N 1
ATOM 757 C CA . TRP A 1 96 ? 5.091 2.331 -14.153 1.00 89.44 96 TRP A CA 1
ATOM 758 C C . TRP A 1 96 ? 3.681 2.042 -13.646 1.00 89.44 96 TRP A C 1
ATOM 760 O O . TRP A 1 96 ? 3.016 2.940 -13.129 1.00 89.44 96 TRP A O 1
ATOM 770 N N . SER A 1 97 ? 3.248 0.784 -13.754 1.00 90.12 97 SER A N 1
ATOM 771 C CA . SER A 1 97 ? 1.951 0.329 -13.253 1.00 90.12 97 SER A CA 1
ATOM 772 C C . SER A 1 97 ? 1.870 0.519 -11.746 1.00 90.12 97 SER A C 1
ATOM 774 O O . SER A 1 97 ? 0.926 1.134 -11.276 1.00 90.12 97 SER A O 1
ATOM 776 N N . TYR A 1 98 ? 2.918 0.134 -11.014 1.00 89.50 98 TYR A N 1
ATOM 777 C CA . TYR A 1 98 ? 3.026 0.357 -9.573 1.00 89.50 98 TYR A CA 1
ATOM 778 C C . TYR A 1 98 ? 2.825 1.833 -9.201 1.00 89.50 98 TYR A C 1
ATOM 780 O O . TYR A 1 98 ? 2.004 2.160 -8.351 1.00 89.50 98 TYR A O 1
ATOM 788 N N . HIS A 1 99 ? 3.525 2.743 -9.879 1.00 87.50 99 HIS A N 1
ATOM 789 C CA . HIS A 1 99 ? 3.416 4.176 -9.608 1.00 87.50 99 HIS A CA 1
ATOM 790 C C . HIS A 1 99 ? 2.022 4.743 -9.935 1.00 87.50 99 HIS A C 1
ATOM 792 O O . HIS A 1 99 ? 1.510 5.593 -9.207 1.00 87.50 99 HIS A O 1
ATOM 798 N N . ARG A 1 100 ? 1.383 4.279 -11.018 1.00 91.31 100 ARG A N 1
ATOM 799 C CA . ARG A 1 100 ? -0.001 4.662 -11.352 1.00 91.31 100 ARG A CA 1
ATOM 800 C C . ARG A 1 100 ? -0.996 4.124 -10.324 1.00 91.31 100 ARG A C 1
ATOM 802 O O . ARG A 1 100 ? -1.867 4.875 -9.896 1.00 91.31 100 ARG A O 1
ATOM 809 N N . SER A 1 101 ? -0.841 2.870 -9.909 1.00 91.69 101 SER A N 1
ATOM 810 C CA . SER A 1 101 ? -1.663 2.236 -8.878 1.00 91.69 101 SER A CA 1
ATOM 811 C C . SER A 1 101 ? -1.569 2.978 -7.554 1.00 91.69 101 SER A C 1
ATOM 813 O O . SER A 1 101 ? -2.594 3.290 -6.964 1.00 91.69 101 SER A O 1
ATOM 815 N N . LEU A 1 102 ? -0.362 3.359 -7.130 1.00 89.25 102 LEU A N 1
ATOM 816 C CA . LEU A 1 102 ? -0.171 4.149 -5.916 1.00 89.25 102 LEU A CA 1
ATOM 817 C C . LEU A 1 102 ? -0.95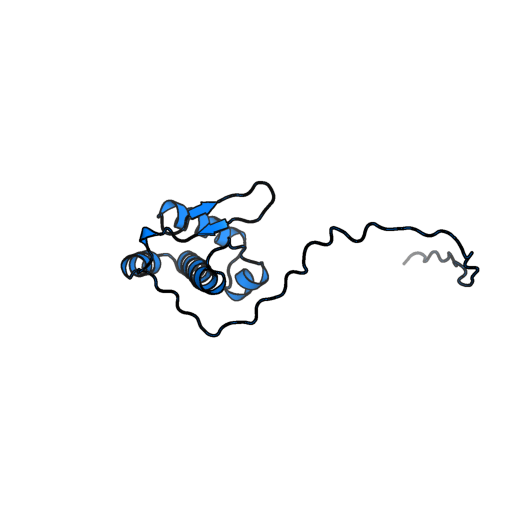8 5.464 -5.944 1.00 89.25 102 LEU A C 1
ATOM 819 O O . LEU A 1 102 ? -1.716 5.730 -5.019 1.00 89.25 102 LEU A O 1
ATOM 823 N N . LYS A 1 103 ? -0.863 6.239 -7.030 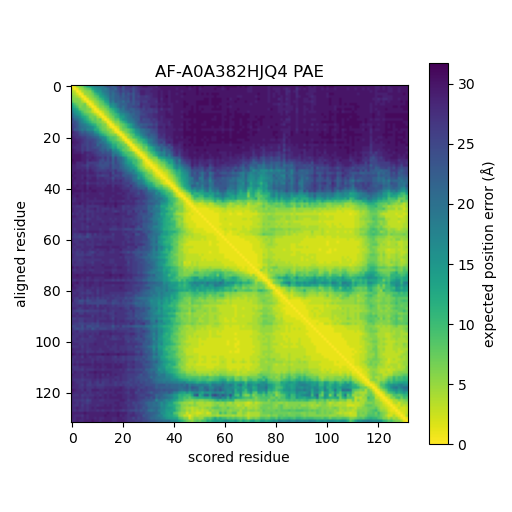1.00 90.38 103 LYS A N 1
ATOM 824 C CA . LYS A 1 103 ? -1.643 7.481 -7.177 1.00 90.38 103 LYS A CA 1
ATOM 825 C C . LYS A 1 103 ? -3.155 7.243 -7.121 1.00 90.38 103 LYS A C 1
ATOM 827 O O . LYS A 1 103 ? -3.886 8.069 -6.589 1.00 90.38 103 LYS A O 1
ATOM 832 N N . ARG A 1 104 ? -3.640 6.128 -7.677 1.00 91.81 104 ARG A N 1
ATOM 833 C CA . ARG 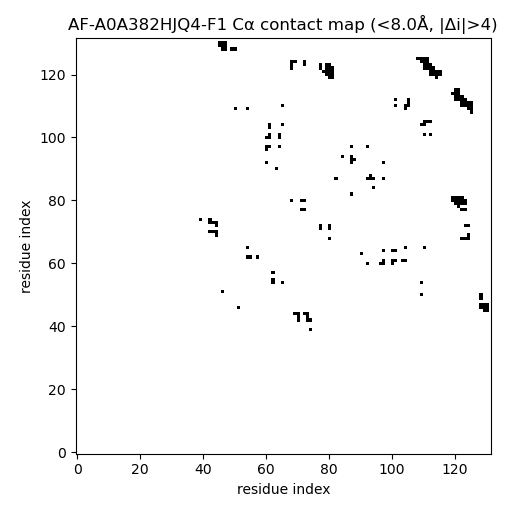A 1 104 ? -5.069 5.770 -7.642 1.00 91.81 104 ARG A CA 1
ATOM 834 C C . ARG A 1 104 ? -5.528 5.370 -6.244 1.00 91.81 104 ARG A C 1
ATOM 836 O O . ARG A 1 104 ? -6.617 5.756 -5.836 1.00 91.81 104 ARG A O 1
ATOM 843 N N . LEU A 1 105 ? -4.707 4.612 -5.519 1.00 91.06 105 LEU A N 1
ATOM 844 C CA . LEU A 1 105 ? -4.974 4.232 -4.131 1.00 91.06 105 LEU A CA 1
ATOM 845 C C . LEU A 1 105 ? -4.991 5.457 -3.210 1.00 91.06 105 LEU A C 1
ATOM 847 O O . LEU A 1 105 ? -5.859 5.559 -2.345 1.00 91.06 105 LEU A O 1
ATOM 851 N N . GLU A 1 106 ? -4.075 6.397 -3.443 1.00 91.31 106 GLU A N 1
ATOM 852 C CA . GLU A 1 106 ? -4.025 7.690 -2.758 1.00 91.31 106 GLU A CA 1
ATOM 853 C C . GLU A 1 106 ? -5.269 8.532 -3.045 1.00 91.31 106 GLU A C 1
ATOM 855 O O . GLU A 1 106 ? -5.926 8.990 -2.114 1.00 91.31 106 GLU A O 1
ATOM 860 N N . ALA A 1 107 ? -5.670 8.652 -4.315 1.00 89.88 107 ALA A N 1
ATOM 861 C CA . ALA A 1 107 ? -6.880 9.380 -4.702 1.00 89.88 107 ALA A CA 1
ATOM 862 C C . ALA A 1 107 ? -8.162 8.804 -4.071 1.00 89.88 107 ALA A C 1
ATOM 864 O O . ALA A 1 107 ? -9.110 9.543 -3.820 1.00 89.88 107 ALA A O 1
ATOM 865 N N . LYS A 1 108 ? -8.193 7.495 -3.789 1.00 90.56 108 LYS A N 1
ATOM 866 C CA . LYS A 1 108 ? -9.296 6.828 -3.076 1.00 90.56 108 LYS A CA 1
ATOM 867 C C . LYS A 1 108 ? -9.192 6.927 -1.547 1.00 90.56 108 LYS A C 1
ATOM 869 O O . LYS A 1 108 ? -10.087 6.467 -0.848 1.00 90.56 108 LYS A O 1
ATOM 874 N N . GLY A 1 109 ? -8.111 7.488 -1.003 1.00 89.31 109 GLY A N 1
ATOM 875 C CA . GLY A 1 109 ? -7.884 7.577 0.442 1.00 89.31 109 GLY A CA 1
ATOM 876 C C . GLY A 1 109 ? -7.675 6.218 1.127 1.00 89.31 109 GLY A C 1
ATOM 877 O O . GLY A 1 109 ? -7.951 6.074 2.325 1.00 89.31 109 GLY A O 1
ATOM 878 N N . LEU A 1 110 ? -7.226 5.210 0.373 1.00 89.06 110 LEU A N 1
ATOM 879 C CA . LEU A 1 110 ? -6.918 3.871 0.890 1.00 89.06 110 LEU A CA 1
ATOM 880 C C . LEU A 1 110 ? -5.507 3.794 1.475 1.00 89.06 110 LEU A C 1
ATOM 882 O O . LEU A 1 110 ? -5.259 2.999 2.380 1.00 89.06 110 LEU A O 1
ATOM 886 N N . VAL A 1 111 ? -4.597 4.613 0.945 1.00 88.50 111 VAL A N 1
ATOM 887 C CA . VAL A 1 111 ? -3.184 4.696 1.321 1.00 88.50 111 VAL A CA 1
ATOM 888 C C . VAL A 1 111 ? -2.773 6.166 1.293 1.00 88.50 111 VAL A C 1
ATOM 890 O O . VAL A 1 111 ? -3.192 6.899 0.403 1.00 88.50 111 VAL A O 1
ATOM 893 N N . THR A 1 112 ? -1.934 6.586 2.229 1.00 85.69 112 THR A N 1
ATOM 894 C CA . THR A 1 112 ? -1.284 7.899 2.227 1.00 85.69 112 THR A CA 1
ATOM 895 C C . THR A 1 112 ? 0.139 7.749 1.706 1.00 85.69 112 THR A C 1
ATOM 897 O O . THR A 1 112 ? 0.841 6.797 2.064 1.00 85.69 112 THR A O 1
ATOM 900 N N . ILE A 1 113 ? 0.565 8.673 0.841 1.00 85.50 113 ILE A N 1
ATOM 901 C CA . ILE A 1 113 ? 1.906 8.673 0.260 1.00 85.50 113 ILE A CA 1
ATOM 902 C C . ILE A 1 113 ? 2.666 9.905 0.732 1.00 85.50 113 ILE A C 1
ATOM 904 O O . ILE A 1 113 ? 2.430 11.023 0.288 1.00 85.50 113 ILE A O 1
ATOM 908 N N . GLU A 1 114 ? 3.669 9.688 1.567 1.00 80.88 114 GLU A N 1
ATOM 909 C CA . GLU A 1 114 ? 4.640 10.715 1.910 1.00 80.88 114 GLU A CA 1
ATOM 910 C C . GLU A 1 114 ? 5.844 10.626 0.971 1.00 80.88 114 GLU A C 1
ATOM 912 O O . GLU A 1 114 ? 6.548 9.612 0.888 1.00 80.88 114 GLU A O 1
ATOM 917 N N . ARG A 1 115 ? 6.102 11.711 0.238 1.00 74.94 115 ARG A N 1
ATOM 918 C CA . ARG A 1 115 ? 7.289 11.830 -0.613 1.00 74.94 115 ARG A CA 1
ATOM 919 C C . ARG A 1 115 ? 8.401 12.495 0.179 1.00 74.94 115 ARG A C 1
ATOM 921 O O . ARG A 1 115 ? 8.287 13.660 0.543 1.00 74.94 115 ARG A O 1
ATOM 928 N N . LYS A 1 116 ? 9.494 11.769 0.410 1.00 71.06 116 LYS A N 1
ATOM 929 C CA . LYS A 1 116 ? 10.708 12.342 0.994 1.00 71.06 116 LYS A CA 1
ATOM 930 C C . LYS A 1 116 ? 11.654 12.802 -0.126 1.00 71.06 116 LYS A C 1
ATOM 932 O O . LYS A 1 116 ? 11.822 12.067 -1.097 1.00 71.06 116 LYS A O 1
ATOM 937 N N . PRO A 1 117 ? 12.294 13.980 -0.007 1.00 52.59 117 PRO A N 1
ATOM 938 C CA . PRO A 1 117 ? 13.126 14.564 -1.068 1.00 52.59 117 PRO A CA 1
ATOM 939 C C . PRO A 1 117 ? 14.358 13.718 -1.442 1.00 52.59 117 PRO A C 1
ATOM 941 O O . PRO A 1 117 ? 14.856 13.829 -2.557 1.00 52.59 117 PRO A O 1
ATOM 944 N N . HIS A 1 118 ? 14.805 12.819 -0.556 1.00 56.94 118 HIS A N 1
ATOM 945 C CA . HIS A 1 118 ? 15.985 11.964 -0.766 1.00 56.94 118 HIS A CA 1
ATOM 946 C C . HIS A 1 118 ? 15.751 10.486 -0.431 1.00 56.94 118 HIS A C 1
ATOM 948 O O . HIS A 1 118 ? 16.691 9.696 -0.383 1.00 56.94 118 HIS A O 1
ATOM 954 N N . ALA A 1 119 ? 14.499 10.092 -0.186 1.00 53.12 119 ALA A N 1
ATOM 955 C CA . ALA A 1 119 ? 14.160 8.723 0.167 1.00 53.12 119 ALA A CA 1
ATOM 956 C C . ALA A 1 119 ? 12.884 8.276 -0.538 1.00 53.12 119 ALA A C 1
ATOM 958 O O . ALA A 1 119 ? 12.017 9.060 -0.916 1.00 53.12 119 ALA A O 1
ATOM 959 N N . CYS A 1 120 ? 12.802 6.967 -0.729 1.00 52.69 120 CYS A N 1
ATOM 960 C CA . CYS A 1 120 ? 11.659 6.315 -1.332 1.00 52.69 120 CYS A CA 1
ATOM 961 C C . CYS A 1 120 ? 10.349 6.615 -0.591 1.00 52.69 120 CYS A C 1
ATOM 963 O O . CYS A 1 120 ? 10.327 6.994 0.578 1.00 52.69 120 CYS A O 1
ATOM 965 N N . TRP A 1 121 ? 9.259 6.419 -1.324 1.00 62.94 121 TRP A N 1
ATOM 966 C CA . TRP A 1 121 ? 7.908 6.800 -0.947 1.00 62.94 121 TRP A CA 1
ATOM 967 C C . TRP A 1 121 ? 7.533 6.112 0.357 1.00 62.94 121 TRP A C 1
ATOM 969 O O . TRP A 1 121 ? 7.638 4.897 0.450 1.00 62.94 121 TRP A O 1
ATOM 979 N N . VAL A 1 122 ? 7.124 6.873 1.363 1.00 60.69 122 VAL A N 1
ATOM 980 C CA . VAL A 1 122 ? 6.629 6.319 2.617 1.00 60.69 122 VAL A CA 1
ATOM 981 C C . VAL A 1 122 ? 5.131 6.111 2.447 1.00 60.69 122 VAL A C 1
ATOM 983 O O . VAL A 1 122 ? 4.367 7.057 2.309 1.00 60.69 122 VAL A O 1
ATOM 986 N N . LEU A 1 123 ? 4.733 4.845 2.366 1.00 69.62 123 LEU A N 1
ATOM 987 C CA . LEU A 1 123 ? 3.342 4.431 2.224 1.00 69.62 123 LEU A CA 1
ATOM 988 C C . LEU A 1 123 ? 2.796 4.066 3.601 1.00 69.62 123 LEU A C 1
ATOM 990 O O . LEU A 1 123 ? 3.429 3.268 4.294 1.00 69.62 123 LEU A O 1
ATOM 994 N N . SER A 1 124 ? 1.645 4.617 3.977 1.00 70.06 124 SER A N 1
ATOM 995 C CA . SER A 1 124 ? 0.933 4.290 5.217 1.00 70.06 124 SER A CA 1
ATOM 996 C C . SER A 1 124 ? -0.549 4.035 4.949 1.00 70.06 124 SER A C 1
ATOM 998 O O . SER A 1 124 ? -1.132 4.598 4.025 1.00 70.06 124 SER A O 1
ATOM 1000 N N . ILE A 1 125 ? -1.172 3.152 5.730 1.00 78.31 125 ILE A N 1
ATOM 1001 C CA . ILE A 1 125 ? -2.631 2.986 5.721 1.00 78.31 125 ILE A CA 1
ATOM 1002 C C . ILE A 1 125 ? -3.204 3.923 6.793 1.00 78.31 125 ILE A C 1
ATOM 1004 O O . ILE A 1 125 ? -2.777 3.812 7.945 1.00 78.31 125 ILE A O 1
ATOM 1008 N N . PRO A 1 126 ? -4.141 4.829 6.447 1.00 78.88 126 PRO A N 1
ATOM 1009 C CA . PRO A 1 126 ? -4.748 5.757 7.401 1.00 78.88 126 PRO A CA 1
ATOM 1010 C C . PRO A 1 126 ? -5.276 5.063 8.662 1.00 78.88 126 PRO A C 1
ATOM 1012 O O . PRO A 1 126 ? -5.931 4.028 8.552 1.00 78.88 126 PRO A O 1
ATOM 1015 N N . GLU A 1 127 ? -5.065 5.667 9.839 1.00 79.25 127 GLU A N 1
ATOM 1016 C CA . GLU A 1 127 ? -5.457 5.106 11.149 1.00 79.25 127 GLU A CA 1
ATOM 1017 C C . GLU A 1 127 ? -6.936 4.692 11.229 1.00 79.25 127 GLU A C 1
ATOM 1019 O O . GLU A 1 127 ? -7.266 3.693 11.860 1.00 79.25 127 GLU A O 1
ATOM 1024 N N . ARG A 1 128 ? -7.824 5.384 10.504 1.00 80.38 128 ARG A N 1
ATOM 1025 C CA . ARG A 1 128 ? -9.261 5.054 10.426 1.00 80.38 128 ARG A CA 1
ATOM 1026 C C . ARG A 1 128 ? -9.568 3.638 9.931 1.00 80.38 128 ARG A C 1
ATOM 1028 O O . ARG A 1 128 ? -10.665 3.145 10.157 1.00 80.38 128 ARG A O 1
ATOM 1035 N N . TRP A 1 129 ? -8.641 3.022 9.201 1.00 81.56 129 TRP A N 1
ATOM 1036 C CA . TRP A 1 129 ? -8.828 1.694 8.625 1.00 81.56 129 TRP A CA 1
ATOM 1037 C C . TRP A 1 129 ? -8.341 0.571 9.531 1.00 81.56 129 TRP A C 1
ATOM 1039 O O . TRP A 1 129 ? -8.462 -0.595 9.162 1.00 81.56 129 TRP A O 1
ATOM 1049 N N . TRP A 1 130 ? -7.797 0.897 10.697 1.00 79.12 130 TRP A N 1
ATOM 1050 C CA . TRP A 1 130 ? -7.285 -0.081 11.640 1.00 79.12 130 TRP A CA 1
ATOM 1051 C C . TRP A 1 130 ? -8.362 -0.500 12.628 1.00 79.12 130 TRP A C 1
ATOM 1053 O O . TRP A 1 130 ? -9.166 0.313 13.082 1.00 79.12 130 TRP A O 1
ATOM 1063 N N . VAL A 1 131 ? -8.359 -1.787 12.964 1.00 75.94 131 VAL A N 1
ATOM 1064 C CA . VAL A 1 131 ? -9.160 -2.312 14.071 1.00 75.94 131 VAL A CA 1
ATOM 1065 C C . VAL A 1 131 ? -8.351 -2.079 15.348 1.00 75.94 131 VAL A C 1
ATOM 1067 O O . VAL A 1 131 ? -7.179 -2.457 15.391 1.00 75.94 131 VAL A O 1
ATOM 1070 N N . LYS A 1 132 ? -8.942 -1.384 16.325 1.00 60.78 132 LYS A N 1
ATOM 1071 C CA . LYS A 1 132 ? -8.334 -1.153 17.644 1.00 60.78 132 LYS A CA 1
ATOM 1072 C C . LYS A 1 132 ? -8.271 -2.435 18.462 1.00 60.78 132 LYS A C 1
ATOM 1074 O O . LYS A 1 132 ? -9.221 -3.239 18.345 1.00 60.78 132 LYS A O 1
#

Organism: NCBI:txid408172

Sequence (132 aa):
MKEIKTYIDRPVVTGHPTPGAGSHVPEDCLPPPFRPRKPRADFVMGISMPWLEQVATLNPIDFKVAVCVWWQGGYNKFSGFICSESRRSRLGINRWSYHRSLKRLEAKGLVTIERKPHACWVLSIPERWWVK

Mean predicted aligned error: 15.71 Å

Foldseek 3Di:
DDDDDDDDDDDDDDDDDDDDDDDPDPPPDDDPPPDPDPDDPQDDAAWAPVLVVVLVPDDPLLNLLLVVLRRVCRRPVQPFDDDDPVNCVVSVHDPVSSVVSVVVCVVVLQWDWDDDPPDHIGIDGDPVGGDD

Solvent-accessible surface area (backbone atoms only — not comparable to full-atom values): 8747 Å² total; per-residue (Å²): 143,82,83,89,85,81,86,83,90,74,91,79,90,81,91,84,87,82,89,85,77,90,74,84,69,79,92,77,79,78,75,77,76,84,72,80,75,77,85,72,68,96,62,83,57,70,58,32,65,71,55,52,55,59,43,68,75,43,58,74,64,42,31,54,52,51,52,52,53,50,45,48,33,51,74,58,71,56,80,51,46,72,85,49,68,71,56,32,56,76,71,73,45,54,74,68,57,49,56,53,33,50,55,51,37,37,76,70,67,62,32,45,78,46,81,47,98,88,47,70,49,25,48,44,67,53,74,90,42,48,61,128

Nearest PDB structures (foldseek):
  2obp-assembly2_B  TM=7.682E-01  e=1.458E-02  Cupriavidus pinatubonensis JMP134
  4rgu-assembly1_A-2  TM=6.622E-01  e=1.205E-02  Acinetobacter baylyi ADP1
  3cjn-assembly1_A-2  TM=6.974E-01  e=4.857E-02  Ruegeria pomeroyi DSS-3
  5j6x-assembly2_B  TM=7.317E-01  e=1.957E-01  Danio rerio
  7b0c-assembly1_B  TM=5.962E-01  e=1.338E-01  Streptomyces coelicolor A3(2)

Radius of gyration: 25.22 Å; Cα contacts (8 Å, |Δi|>4): 107; chains: 1; bounding box: 73×30×60 Å

Secondary structure (DSSP, 8-state):
----------------PPP----------PPPP-------S-----B-HHHHHHHHTS-HHHHHHHHHHHHHHHHHTTS-----HHHHHHTT--HHHHHHHHHHHHHTTSSEEEEETTEEEEEE--GGGB--